Protein AF-A0A6B3FKC4-F1 (afdb_monomer_lite)

Sequence (139 aa):
MSGRARLALSAYAATLLAAGALIPLVEGVGWLVQAAVLLGVQSGVGALGRRVPLARTLTVAAQALVTLVLLTLVFARDHALLGVLPGPQAVMRLGELLVAGGEDVGTYSTPAPLTDGIKLMVVGGVILIGLVVDAMAVT

pLDDT: mean 82.09, std 8.63, range [54.09, 93.06]

Radius of gyration: 15.64 Å; chains: 1; bounding box: 36×32×46 Å

Secondary structure (DSSP, 8-state):
--HHHHHHHHHHHHHHHHHHTTGGGBS-SHHHHHHHHHHHHHHHHHHHHTTTT--HHHHHHHHHHHHHHHHHHHH-GGG-BTTTB--HHHHHHHHHHHHHHHHHHHHPPSSBP--HHHHHHHHHHHHHHHHHHHHHHT-

Foldseek 3Di:
DDPLVVLLVVLLVVLLVVLVVCPFQAPDDVLSVVLSVLLVVLSVQLVVCVVDPDDLVVSLVRSVLSSLQSLCLVQVQVCADVSGHDDPVSVVSLVVLCVVLVVQSVVDDPNGYCDSSVSSCSSVVSNVSSSVSSSPRRD

Structure (mmCIF, N/CA/C/O backbone):
data_AF-A0A6B3FKC4-F1
#
_entry.id   AF-A0A6B3FKC4-F1
#
loop_
_atom_site.group_PDB
_atom_site.id
_atom_site.type_symbol
_atom_site.label_atom_id
_atom_site.label_alt_id
_atom_site.label_comp_id
_atom_site.label_asym_id
_atom_site.label_entity_id
_atom_site.label_seq_id
_atom_site.pdbx_PDB_ins_code
_atom_site.Cartn_x
_atom_site.Cartn_y
_atom_site.Cartn_z
_atom_site.occupancy
_atom_site.B_iso_or_equiv
_atom_site.auth_seq_id
_atom_site.auth_comp_id
_atom_site.auth_asym_id
_atom_site.auth_atom_id
_atom_site.pdbx_PDB_model_num
ATOM 1 N N . MET A 1 1 ? 15.790 -17.971 -12.300 1.00 58.22 1 MET A N 1
ATOM 2 C CA . MET A 1 1 ? 15.338 -16.683 -11.719 1.00 58.22 1 MET A CA 1
ATOM 3 C C . MET A 1 1 ? 16.497 -15.696 -11.748 1.00 58.22 1 MET A C 1
ATOM 5 O O . MET A 1 1 ? 17.594 -16.090 -11.376 1.00 58.22 1 MET A O 1
ATOM 9 N N . SER A 1 2 ? 16.294 -14.457 -12.209 1.00 77.06 2 SER A N 1
ATOM 10 C CA . SER A 1 2 ? 17.350 -13.430 -12.207 1.00 77.06 2 SER A CA 1
ATOM 11 C C . SER A 1 2 ? 17.714 -13.015 -10.772 1.00 77.06 2 SER A C 1
ATOM 13 O O . SER A 1 2 ? 16.869 -13.084 -9.878 1.00 77.06 2 SER A O 1
ATOM 15 N N . GLY A 1 3 ? 18.957 -12.575 -10.528 1.00 77.69 3 GLY A N 1
ATOM 16 C CA . GLY A 1 3 ? 19.413 -12.160 -9.188 1.00 77.69 3 GLY A CA 1
ATOM 17 C C . GLY A 1 3 ? 18.525 -11.079 -8.555 1.00 77.69 3 GLY A C 1
ATOM 18 O O . GLY A 1 3 ? 18.186 -11.160 -7.380 1.00 77.69 3 GLY A O 1
ATOM 19 N N . ARG A 1 4 ? 18.026 -10.145 -9.374 1.00 75.88 4 ARG A N 1
ATOM 20 C CA . ARG A 1 4 ? 17.074 -9.102 -8.959 1.00 75.88 4 ARG A CA 1
ATOM 21 C C . ARG A 1 4 ? 15.715 -9.653 -8.516 1.00 75.88 4 ARG A C 1
ATOM 23 O O . ARG A 1 4 ? 15.135 -9.130 -7.575 1.00 75.88 4 ARG A O 1
ATOM 30 N N . ALA A 1 5 ? 15.219 -10.725 -9.141 1.00 80.38 5 ALA A N 1
ATOM 31 C CA . ALA A 1 5 ? 13.966 -11.358 -8.721 1.00 80.38 5 ALA A CA 1
ATOM 32 C C . ALA A 1 5 ? 14.102 -12.044 -7.353 1.00 80.38 5 ALA A C 1
ATOM 34 O O . ALA A 1 5 ? 13.171 -12.007 -6.555 1.00 80.38 5 ALA A O 1
ATOM 35 N N . ARG A 1 6 ? 15.272 -12.632 -7.064 1.00 84.75 6 ARG A N 1
ATOM 36 C CA . ARG A 1 6 ? 15.564 -13.200 -5.739 1.00 84.75 6 ARG A CA 1
ATOM 37 C C . ARG A 1 6 ? 15.610 -12.111 -4.668 1.00 84.75 6 ARG A C 1
ATOM 39 O O . ARG A 1 6 ? 15.009 -12.302 -3.620 1.00 84.75 6 ARG A O 1
ATOM 46 N N . LEU A 1 7 ? 16.255 -10.977 -4.962 1.00 85.75 7 LEU A N 1
ATOM 47 C CA . LEU A 1 7 ? 16.325 -9.832 -4.048 1.00 85.75 7 LEU A CA 1
ATOM 48 C C . LEU A 1 7 ? 14.943 -9.232 -3.754 1.00 85.75 7 LEU A C 1
ATOM 50 O O . LEU A 1 7 ? 14.623 -8.986 -2.595 1.00 85.75 7 LEU A O 1
ATOM 54 N N . ALA A 1 8 ? 14.098 -9.071 -4.776 1.00 85.62 8 ALA A N 1
ATOM 55 C CA . ALA A 1 8 ? 12.728 -8.587 -4.595 1.00 85.62 8 ALA A CA 1
ATOM 56 C C . ALA A 1 8 ? 11.886 -9.542 -3.729 1.00 85.62 8 ALA A C 1
ATOM 58 O O . ALA A 1 8 ? 11.150 -9.097 -2.853 1.00 85.62 8 ALA A O 1
ATOM 59 N N . LEU A 1 9 ? 12.031 -10.859 -3.923 1.00 87.75 9 LEU A N 1
ATOM 60 C CA . LEU A 1 9 ?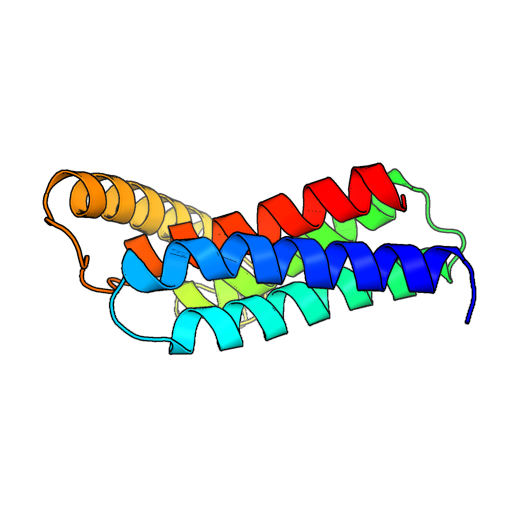 11.330 -11.855 -3.109 1.00 87.75 9 LEU A CA 1
ATOM 61 C C . LEU A 1 9 ? 11.839 -11.875 -1.659 1.00 87.75 9 LEU A C 1
ATOM 63 O O . LEU A 1 9 ? 11.040 -11.994 -0.734 1.00 87.75 9 LEU A O 1
ATOM 67 N N . SER A 1 10 ? 13.151 -11.728 -1.444 1.00 88.50 10 SER A N 1
ATOM 68 C CA . SER A 1 10 ? 13.705 -11.625 -0.090 1.00 88.50 10 SER A CA 1
ATOM 69 C C . SER A 1 10 ? 13.288 -10.335 0.609 1.00 88.50 10 SER A C 1
ATOM 71 O O . SER A 1 10 ? 12.972 -10.382 1.791 1.00 88.50 10 SER A O 1
ATOM 73 N N . ALA A 1 11 ? 13.234 -9.210 -0.111 1.00 87.81 11 ALA A N 1
ATOM 74 C CA . ALA A 1 11 ? 12.730 -7.943 0.412 1.00 87.81 11 ALA A CA 1
ATOM 75 C C . ALA A 1 11 ? 11.264 -8.078 0.842 1.00 87.81 11 ALA A C 1
ATOM 77 O O . ALA A 1 11 ? 10.924 -7.754 1.974 1.00 87.81 11 ALA A O 1
ATOM 78 N N . TYR A 1 12 ? 10.427 -8.657 -0.024 1.00 89.75 12 TYR A N 1
ATOM 79 C CA . TYR A 1 12 ? 9.029 -8.964 0.271 1.00 89.75 12 TYR A CA 1
ATOM 80 C C . TYR A 1 12 ? 8.876 -9.820 1.538 1.00 89.75 12 TYR A C 1
ATOM 82 O O . TYR A 1 12 ? 8.142 -9.454 2.456 1.00 89.75 12 TYR A O 1
ATOM 90 N N . ALA A 1 13 ? 9.606 -10.937 1.616 1.00 91.44 13 ALA A N 1
ATOM 91 C CA . ALA A 1 13 ? 9.558 -11.831 2.768 1.00 91.44 13 ALA A CA 1
ATOM 92 C C . ALA A 1 13 ? 10.052 -11.145 4.051 1.00 91.44 13 ALA A C 1
ATOM 94 O O . ALA A 1 13 ? 9.424 -11.288 5.096 1.00 91.44 13 ALA A O 1
ATOM 95 N N . ALA A 1 14 ? 11.135 -10.366 3.976 1.00 91.06 14 ALA A N 1
ATOM 96 C CA . ALA A 1 14 ? 11.669 -9.626 5.115 1.00 91.06 14 ALA A CA 1
ATOM 97 C C . ALA A 1 14 ? 10.657 -8.604 5.652 1.00 91.06 14 ALA A C 1
ATOM 99 O O . ALA A 1 14 ? 10.441 -8.542 6.860 1.00 91.06 14 ALA A O 1
ATOM 100 N N . THR A 1 15 ? 9.986 -7.854 4.772 1.00 91.25 15 THR A N 1
ATOM 101 C CA . THR A 1 15 ? 8.943 -6.900 5.168 1.00 91.25 15 THR A CA 1
ATOM 102 C C . THR A 1 15 ? 7.758 -7.600 5.837 1.00 91.25 15 THR A C 1
ATOM 104 O O . THR A 1 15 ? 7.262 -7.108 6.847 1.00 91.25 15 THR A O 1
ATOM 107 N N . LEU A 1 16 ? 7.328 -8.764 5.338 1.00 91.12 16 LEU A N 1
ATOM 108 C CA . LEU A 1 16 ? 6.239 -9.523 5.963 1.00 91.12 16 LEU A CA 1
ATOM 109 C C . LEU A 1 16 ? 6.616 -10.134 7.309 1.00 91.12 16 LEU A C 1
ATOM 111 O O . LEU A 1 16 ? 5.810 -10.107 8.234 1.00 91.12 16 LEU A O 1
ATOM 115 N N . LEU A 1 17 ? 7.832 -10.661 7.438 1.00 92.69 17 LEU A N 1
ATOM 116 C CA . LEU A 1 17 ? 8.321 -11.179 8.714 1.00 92.69 17 LEU A CA 1
ATOM 117 C C . LEU A 1 17 ? 8.451 -10.056 9.749 1.00 92.69 17 LEU A C 1
ATOM 119 O O . LEU A 1 17 ? 8.052 -10.242 10.895 1.00 92.69 17 LEU A O 1
ATOM 123 N N . ALA A 1 18 ? 8.927 -8.877 9.335 1.00 90.75 18 ALA A N 1
ATOM 124 C CA . ALA A 1 18 ? 8.958 -7.690 10.183 1.00 90.75 18 ALA A CA 1
ATOM 125 C C . ALA A 1 18 ? 7.544 -7.244 10.588 1.00 90.75 18 ALA A C 1
ATOM 127 O O . ALA A 1 18 ? 7.303 -6.964 11.759 1.00 90.75 18 ALA A O 1
ATOM 128 N N . ALA A 1 19 ? 6.587 -7.251 9.653 1.00 90.19 19 ALA A N 1
ATOM 129 C CA . ALA A 1 19 ? 5.182 -6.981 9.952 1.00 90.19 19 ALA A CA 1
ATOM 130 C C . ALA A 1 19 ? 4.598 -8.004 10.939 1.00 90.19 19 ALA A C 1
ATOM 132 O O . ALA A 1 19 ? 3.790 -7.643 11.786 1.00 90.19 19 ALA A O 1
ATOM 133 N N . GLY A 1 20 ? 5.049 -9.261 10.895 1.00 89.00 20 GLY A N 1
ATOM 134 C CA . GLY A 1 20 ? 4.660 -10.305 11.844 1.00 89.00 20 GLY A CA 1
ATOM 135 C C . GLY A 1 20 ? 4.901 -9.937 13.314 1.00 89.00 20 GLY A C 1
ATOM 136 O O . GLY A 1 20 ? 4.161 -10.393 14.182 1.00 89.00 20 GLY A O 1
ATOM 137 N N . ALA A 1 21 ? 5.858 -9.051 13.608 1.00 90.12 21 ALA A N 1
ATOM 138 C CA . ALA A 1 21 ? 6.085 -8.544 14.963 1.00 90.12 21 ALA A CA 1
ATOM 139 C C . ALA A 1 21 ? 4.934 -7.662 15.493 1.00 90.12 21 ALA A C 1
ATOM 141 O O . ALA A 1 21 ? 4.833 -7.460 16.700 1.00 90.12 21 ALA A O 1
ATOM 142 N N . LEU A 1 22 ? 4.053 -7.165 14.616 1.00 84.94 22 LEU A N 1
ATOM 143 C CA . LEU A 1 22 ? 2.879 -6.361 14.973 1.00 84.94 22 LEU A CA 1
ATOM 144 C C . LEU A 1 22 ? 1.629 -7.209 15.260 1.00 84.94 22 LEU A C 1
ATOM 146 O O . LEU A 1 22 ? 0.637 -6.669 15.736 1.00 84.94 22 LEU A O 1
ATOM 150 N N . ILE A 1 23 ? 1.654 -8.527 15.012 1.00 86.38 23 ILE A N 1
ATOM 151 C CA . ILE A 1 23 ? 0.526 -9.434 15.303 1.00 86.38 23 ILE A CA 1
ATOM 152 C C . ILE A 1 23 ? 0.006 -9.303 16.746 1.00 86.38 23 ILE A C 1
ATOM 154 O O . ILE A 1 23 ? -1.204 -9.184 16.905 1.00 86.38 23 ILE A O 1
ATOM 158 N N . PRO A 1 24 ? 0.845 -9.298 17.802 1.00 85.69 24 PRO A N 1
ATOM 159 C CA . PRO A 1 24 ? 0.340 -9.165 19.170 1.00 85.69 24 PRO A CA 1
ATOM 160 C C . PRO A 1 24 ? -0.144 -7.748 19.516 1.00 85.69 24 PRO A C 1
ATOM 162 O O . PRO A 1 24 ? -0.746 -7.558 20.568 1.00 85.69 24 PRO A O 1
ATOM 165 N N . LEU A 1 25 ? 0.138 -6.748 18.673 1.00 81.88 25 LEU A N 1
ATOM 166 C CA . LEU A 1 25 ? -0.197 -5.351 18.944 1.00 81.88 25 LEU A CA 1
ATOM 167 C C . LEU A 1 25 ? -1.669 -5.038 18.632 1.00 81.88 25 LEU A C 1
ATOM 169 O O . LEU A 1 25 ? -2.245 -4.144 19.252 1.00 81.88 25 LEU A O 1
ATOM 173 N N . VAL A 1 26 ? -2.273 -5.765 17.687 1.00 81.56 26 VAL A N 1
ATOM 174 C CA . VAL A 1 26 ? -3.582 -5.425 17.119 1.00 81.56 26 VAL A CA 1
ATOM 175 C C . VAL A 1 26 ? -4.475 -6.651 17.009 1.00 81.56 26 VAL A C 1
ATOM 177 O O . VAL A 1 26 ? -4.015 -7.742 16.678 1.00 81.56 26 VAL A O 1
ATOM 180 N N . GLU A 1 27 ? -5.768 -6.472 17.261 1.00 83.12 27 GLU A N 1
ATOM 181 C CA . GLU A 1 27 ? -6.728 -7.567 17.191 1.00 83.12 27 GLU A CA 1
ATOM 182 C C . GLU A 1 27 ? -6.930 -8.106 15.762 1.00 83.12 27 GLU A C 1
ATOM 184 O O . GLU A 1 27 ? -7.164 -7.373 14.798 1.00 83.12 27 GLU A O 1
ATOM 189 N N . GLY A 1 28 ? -6.901 -9.435 15.641 1.00 82.69 28 GLY A N 1
ATOM 190 C CA . GLY A 1 28 ? -7.138 -10.154 14.391 1.00 82.69 28 GLY A CA 1
ATOM 191 C C . GLY A 1 28 ? -5.922 -10.229 13.459 1.00 82.69 28 GLY A C 1
ATOM 192 O O . GLY A 1 28 ? -5.010 -9.413 13.490 1.00 82.69 28 GLY A O 1
ATOM 193 N N . VAL A 1 29 ? -5.915 -11.236 12.580 1.00 84.62 29 VAL A N 1
ATOM 194 C CA . VAL A 1 29 ? -4.804 -11.505 11.635 1.00 84.62 29 VAL A CA 1
ATOM 195 C C . VAL A 1 29 ? -5.130 -11.142 10.182 1.00 84.62 29 VAL A C 1
ATOM 197 O O . VAL A 1 29 ? -4.268 -11.213 9.307 1.00 84.62 29 VAL A O 1
ATOM 200 N N . GLY A 1 30 ? -6.373 -10.733 9.902 1.00 86.44 30 GLY A N 1
ATOM 201 C CA . GLY A 1 30 ? -6.834 -10.435 8.541 1.00 86.44 30 GLY A CA 1
ATOM 202 C C . GLY A 1 30 ? -6.069 -9.287 7.874 1.00 86.44 30 GLY A C 1
ATOM 203 O O . GLY A 1 30 ? -5.865 -9.303 6.660 1.00 86.44 30 GLY A O 1
ATOM 204 N N . TRP A 1 31 ? -5.574 -8.329 8.664 1.00 89.44 31 TRP A N 1
ATOM 205 C CA . TRP A 1 31 ? -4.774 -7.210 8.164 1.00 89.44 31 TRP A CA 1
ATOM 206 C C . TRP A 1 31 ? -3.428 -7.662 7.579 1.00 89.44 31 TRP A C 1
ATOM 208 O O . TRP A 1 31 ? -2.950 -7.043 6.631 1.00 89.44 31 TRP A O 1
ATOM 218 N N . LEU A 1 32 ? -2.834 -8.754 8.079 1.00 89.81 32 LEU A N 1
ATOM 219 C CA . LEU A 1 32 ? -1.546 -9.256 7.592 1.00 89.81 32 LEU A CA 1
ATOM 220 C C . LEU A 1 32 ? -1.692 -9.883 6.204 1.00 89.81 32 LEU A C 1
ATOM 222 O O . LEU A 1 32 ? -0.881 -9.625 5.317 1.00 89.81 32 LEU A O 1
ATOM 226 N N . VAL A 1 33 ? -2.759 -10.660 5.992 1.00 90.75 33 VAL A N 1
ATOM 227 C CA . VAL A 1 33 ? -3.093 -11.221 4.672 1.00 90.75 33 VAL A CA 1
ATOM 228 C C . VAL A 1 33 ? -3.351 -10.092 3.679 1.00 90.75 33 VAL A C 1
ATOM 230 O O . VAL A 1 33 ? -2.828 -10.103 2.566 1.00 90.75 33 VAL A O 1
ATOM 233 N N . GLN A 1 34 ? -4.105 -9.077 4.102 1.00 89.12 34 GLN A N 1
ATOM 234 C CA . GLN A 1 34 ? -4.371 -7.894 3.297 1.00 89.12 34 GLN A CA 1
ATOM 235 C C . GLN A 1 34 ? -3.073 -7.152 2.935 1.00 89.12 34 GLN A C 1
ATOM 237 O O . GLN A 1 34 ? -2.836 -6.877 1.761 1.00 89.12 34 GLN A O 1
ATOM 242 N N . ALA A 1 35 ? -2.190 -6.899 3.905 1.00 91.06 35 ALA A N 1
ATOM 243 C CA . ALA A 1 35 ? -0.888 -6.281 3.667 1.00 91.06 35 ALA A CA 1
ATOM 244 C C . ALA A 1 35 ? -0.015 -7.117 2.716 1.00 91.06 35 ALA A C 1
ATOM 246 O O . ALA A 1 35 ? 0.613 -6.560 1.819 1.00 91.06 35 ALA A O 1
ATOM 247 N N . ALA A 1 36 ? -0.022 -8.447 2.848 1.00 91.81 36 ALA A N 1
ATOM 248 C CA . ALA A 1 36 ? 0.724 -9.351 1.976 1.00 91.81 36 ALA A CA 1
ATOM 249 C C . ALA A 1 36 ? 0.263 -9.296 0.518 1.00 91.81 36 ALA A C 1
ATOM 251 O O . ALA A 1 36 ? 1.106 -9.278 -0.385 1.00 91.81 36 ALA A O 1
ATOM 252 N N . VAL A 1 37 ? -1.049 -9.224 0.281 1.00 91.88 37 VAL A N 1
ATOM 253 C CA . VAL A 1 37 ? -1.611 -9.063 -1.066 1.00 91.88 37 VAL A CA 1
ATOM 254 C C . VAL A 1 37 ? -1.219 -7.707 -1.650 1.00 91.88 37 VAL A C 1
ATOM 256 O O . VAL A 1 37 ? -0.688 -7.653 -2.758 1.00 91.88 37 VAL A O 1
ATOM 259 N N . LEU A 1 38 ? -1.418 -6.619 -0.901 1.00 92.00 38 LEU A N 1
ATOM 260 C CA . LEU A 1 38 ? -1.118 -5.265 -1.374 1.00 92.00 38 LEU A CA 1
ATOM 261 C C . LEU A 1 38 ? 0.376 -5.071 -1.665 1.00 92.00 38 LEU A C 1
ATOM 263 O O . LEU A 1 38 ? 0.745 -4.570 -2.728 1.00 92.00 38 LEU A O 1
ATOM 267 N N . LEU A 1 39 ? 1.238 -5.544 -0.764 1.00 90.94 39 LEU A N 1
ATOM 268 C CA . LEU A 1 39 ? 2.683 -5.545 -0.958 1.00 90.94 39 LEU A CA 1
ATOM 269 C C . LEU A 1 39 ? 3.079 -6.398 -2.173 1.00 90.94 39 LEU A C 1
ATOM 271 O O . LEU A 1 39 ? 3.957 -6.008 -2.937 1.00 90.94 39 LEU A O 1
ATOM 275 N N . GLY A 1 40 ? 2.403 -7.529 -2.398 1.00 90.12 40 GLY A N 1
ATOM 276 C CA . GLY A 1 40 ? 2.649 -8.402 -3.545 1.00 90.12 40 GLY A CA 1
ATOM 277 C C . GLY A 1 40 ? 2.333 -7.712 -4.871 1.00 90.12 40 GLY A C 1
ATOM 278 O O . GLY A 1 40 ? 3.128 -7.787 -5.809 1.00 90.12 40 GLY A O 1
ATOM 279 N N . VAL A 1 41 ? 1.222 -6.971 -4.933 1.00 91.56 41 VAL A N 1
ATOM 280 C CA . VAL A 1 41 ? 0.869 -6.142 -6.095 1.00 91.56 41 VAL A CA 1
ATOM 281 C C . VAL A 1 41 ? 1.915 -5.042 -6.308 1.00 91.56 41 VAL A C 1
ATOM 283 O O . VAL A 1 41 ? 2.426 -4.906 -7.420 1.00 91.56 41 VAL A O 1
ATOM 286 N N . GLN A 1 42 ? 2.311 -4.315 -5.256 1.00 91.00 42 GLN A N 1
ATOM 287 C CA . GLN A 1 42 ? 3.346 -3.273 -5.334 1.00 91.00 42 GLN A CA 1
ATOM 288 C C . GLN A 1 42 ? 4.693 -3.821 -5.843 1.00 91.00 42 GLN A C 1
ATOM 290 O O . GLN A 1 42 ? 5.306 -3.253 -6.753 1.00 91.00 42 GLN A O 1
ATOM 295 N N . SER A 1 43 ? 5.170 -4.934 -5.280 1.00 87.81 43 SER A N 1
ATOM 296 C CA . SER A 1 43 ? 6.416 -5.586 -5.701 1.00 87.81 43 SER A CA 1
ATOM 297 C C . SER A 1 43 ? 6.310 -6.155 -7.119 1.00 87.81 43 SER A C 1
ATOM 299 O O . SER A 1 43 ? 7.279 -6.100 -7.880 1.00 87.81 43 SER A O 1
ATOM 301 N N . GLY A 1 44 ? 5.131 -6.651 -7.508 1.00 86.62 44 GLY A N 1
ATOM 302 C CA . GLY A 1 44 ? 4.827 -7.095 -8.867 1.00 86.62 44 GLY A CA 1
ATOM 303 C C . GLY A 1 44 ? 4.943 -5.963 -9.887 1.00 86.62 44 GLY A C 1
ATOM 304 O O . GLY A 1 44 ? 5.594 -6.133 -10.918 1.00 86.62 44 GLY A O 1
ATOM 305 N N . VAL A 1 45 ? 4.408 -4.781 -9.571 1.00 87.06 45 VAL A N 1
ATOM 306 C CA . VAL A 1 45 ? 4.546 -3.578 -10.408 1.00 87.06 45 VAL A CA 1
ATOM 307 C C . VAL A 1 45 ? 6.006 -3.160 -10.539 1.00 87.06 45 VAL A C 1
ATOM 309 O O . VAL A 1 45 ? 6.463 -2.926 -11.655 1.00 87.06 45 VAL A O 1
ATOM 312 N N . GLY A 1 46 ? 6.777 -3.153 -9.447 1.00 83.62 46 GLY A N 1
ATOM 313 C CA . GLY A 1 46 ? 8.220 -2.888 -9.510 1.00 83.62 46 GLY A CA 1
ATOM 314 C C . GLY A 1 46 ? 8.968 -3.907 -10.377 1.00 83.62 46 GLY A C 1
ATOM 315 O O . GLY A 1 46 ? 9.827 -3.555 -11.186 1.00 83.62 46 GLY A O 1
ATOM 316 N N . ALA A 1 47 ? 8.624 -5.192 -10.271 1.00 84.56 47 ALA A N 1
ATOM 317 C CA . ALA A 1 47 ? 9.206 -6.244 -11.101 1.00 84.56 47 ALA A CA 1
ATOM 318 C C . ALA A 1 47 ? 8.855 -6.093 -12.593 1.00 84.56 47 ALA A C 1
ATOM 320 O O . ALA A 1 47 ? 9.718 -6.346 -13.435 1.00 84.56 47 ALA A O 1
ATOM 321 N N . LEU A 1 48 ? 7.629 -5.673 -12.923 1.00 82.44 48 LEU A N 1
ATOM 322 C CA . LEU A 1 48 ? 7.186 -5.410 -14.297 1.00 82.44 48 LEU A CA 1
ATOM 323 C C . LEU A 1 48 ? 7.814 -4.135 -14.869 1.00 82.44 48 LEU A C 1
ATOM 325 O O . LEU A 1 48 ? 8.323 -4.169 -15.987 1.00 82.44 48 LEU A O 1
ATOM 329 N N . GLY A 1 49 ? 7.861 -3.049 -14.093 1.00 78.88 49 GLY A N 1
ATOM 330 C CA . GLY A 1 49 ? 8.500 -1.792 -14.487 1.00 78.88 49 GLY A CA 1
ATOM 331 C C . GLY A 1 49 ? 9.978 -1.978 -14.831 1.00 78.88 49 GLY A C 1
ATOM 332 O O . GLY A 1 49 ? 10.450 -1.424 -15.815 1.00 78.88 49 GLY A O 1
ATOM 333 N N . ARG A 1 50 ? 10.673 -2.874 -14.115 1.00 73.31 50 ARG A N 1
ATOM 334 C CA . ARG A 1 50 ? 12.074 -3.250 -14.380 1.00 73.31 50 ARG A CA 1
ATOM 335 C C . ARG A 1 50 ? 12.287 -4.115 -15.632 1.00 73.31 50 ARG A C 1
ATOM 337 O O . ARG A 1 50 ? 13.436 -4.318 -16.022 1.00 73.31 50 ARG A O 1
ATOM 344 N N . ARG A 1 51 ? 11.230 -4.660 -16.250 1.00 75.50 51 ARG A N 1
ATOM 345 C CA . ARG A 1 51 ? 11.325 -5.375 -17.543 1.00 75.50 51 ARG A CA 1
ATOM 346 C C . ARG A 1 51 ? 11.273 -4.433 -18.739 1.00 75.50 51 ARG A C 1
ATOM 348 O O . ARG A 1 51 ? 11.696 -4.815 -19.825 1.00 75.50 51 ARG A O 1
ATOM 355 N N . VAL A 1 52 ? 10.757 -3.229 -18.541 1.00 74.25 52 VAL A N 1
ATOM 356 C CA . VAL A 1 52 ? 10.690 -2.178 -19.553 1.00 74.25 52 VAL A CA 1
ATOM 357 C C . VAL A 1 52 ? 11.860 -1.218 -19.285 1.00 74.25 52 VAL A C 1
ATOM 359 O O . VAL A 1 52 ? 12.230 -1.049 -18.124 1.00 74.25 52 VAL A O 1
ATOM 362 N N . PRO A 1 53 ? 12.490 -0.591 -20.296 1.00 71.12 53 PRO A N 1
ATOM 363 C CA . PRO A 1 53 ? 13.558 0.397 -20.092 1.00 71.12 53 PRO A CA 1
ATOM 364 C C . PRO A 1 53 ? 13.021 1.728 -19.519 1.00 71.12 53 PRO A C 1
ATOM 366 O O . PRO A 1 53 ? 13.294 2.805 -20.044 1.00 71.12 53 PRO A O 1
ATOM 369 N N . LEU A 1 54 ? 12.221 1.665 -18.450 1.00 67.94 54 LEU A N 1
ATOM 370 C CA . LEU A 1 54 ? 11.775 2.824 -17.689 1.00 67.94 54 LEU A CA 1
ATOM 371 C C . LEU A 1 54 ? 12.934 3.388 -16.860 1.00 67.94 54 LEU A C 1
ATOM 373 O O . LEU A 1 54 ? 13.760 2.652 -16.317 1.00 67.94 54 LEU A O 1
ATOM 377 N N . ALA A 1 55 ? 12.948 4.711 -16.694 1.00 77.12 55 ALA A N 1
ATOM 378 C CA . ALA A 1 55 ? 13.830 5.355 -15.733 1.00 77.12 55 ALA A CA 1
ATOM 379 C C . ALA A 1 55 ? 13.564 4.812 -14.318 1.00 77.12 55 ALA A C 1
ATOM 381 O O . ALA A 1 55 ? 12.419 4.589 -13.915 1.00 77.12 55 ALA A O 1
ATOM 382 N N . ARG A 1 56 ? 14.636 4.647 -13.543 1.00 79.31 56 ARG A N 1
ATOM 383 C CA . ARG A 1 56 ? 14.607 4.144 -12.162 1.00 79.31 56 ARG A CA 1
ATOM 384 C C . ARG A 1 56 ? 13.587 4.901 -11.295 1.00 79.31 56 ARG A C 1
ATOM 386 O O . ARG A 1 56 ? 12.741 4.287 -10.653 1.00 79.31 56 ARG A O 1
ATOM 393 N N . THR A 1 57 ? 13.590 6.231 -11.386 1.00 81.81 57 THR A N 1
ATOM 394 C CA . THR A 1 57 ? 12.641 7.127 -10.702 1.00 81.81 57 THR A CA 1
ATOM 395 C C . THR A 1 57 ? 11.191 6.881 -11.113 1.00 81.81 57 THR A C 1
ATOM 397 O O . THR A 1 57 ? 10.293 6.932 -10.280 1.00 81.81 57 THR A O 1
ATOM 400 N N . LEU A 1 58 ? 10.953 6.571 -12.389 1.00 82.81 58 LEU A N 1
ATOM 401 C CA . LEU A 1 58 ? 9.610 6.348 -12.917 1.00 82.81 58 LEU A CA 1
ATOM 402 C C . LEU A 1 58 ? 9.024 5.016 -12.424 1.00 82.81 58 LEU A C 1
ATOM 404 O O . LEU A 1 58 ? 7.821 4.920 -12.206 1.00 82.81 58 LEU A O 1
ATOM 408 N N . THR A 1 59 ? 9.874 4.015 -12.168 1.00 84.94 59 THR A N 1
ATOM 409 C CA . THR A 1 59 ? 9.450 2.750 -11.542 1.00 84.94 59 THR A CA 1
ATOM 410 C C . THR A 1 59 ? 8.999 2.975 -10.097 1.00 84.94 59 THR A C 1
ATOM 412 O O . THR A 1 59 ? 7.917 2.525 -9.726 1.00 84.94 59 THR A O 1
ATOM 415 N N . VAL A 1 60 ? 9.769 3.737 -9.310 1.00 86.12 60 VAL A N 1
ATOM 416 C C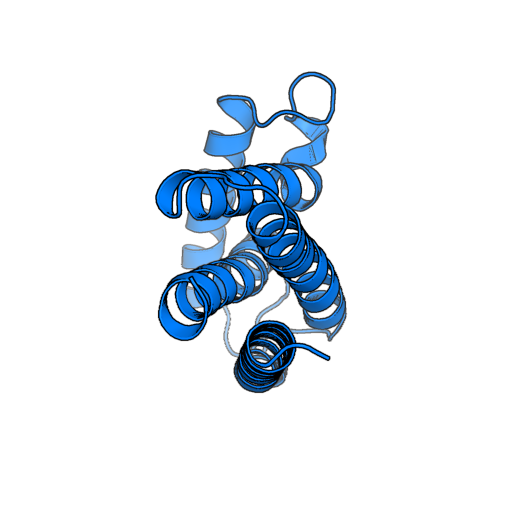A . VAL A 1 60 ? 9.393 4.086 -7.926 1.00 86.12 60 VAL A CA 1
ATOM 417 C C . VAL A 1 60 ? 8.113 4.920 -7.903 1.00 86.12 60 VAL A C 1
ATOM 419 O O . VAL A 1 60 ? 7.218 4.647 -7.108 1.00 86.12 60 VAL A O 1
ATOM 422 N N . ALA A 1 61 ? 7.983 5.892 -8.812 1.00 86.31 61 ALA A N 1
ATOM 423 C CA . ALA A 1 61 ? 6.774 6.699 -8.941 1.00 86.31 61 ALA A CA 1
ATOM 424 C C . ALA A 1 61 ? 5.545 5.844 -9.293 1.00 86.31 61 ALA A C 1
ATOM 426 O O . ALA A 1 61 ? 4.482 6.028 -8.707 1.00 86.31 61 ALA A O 1
ATOM 427 N N . ALA A 1 62 ? 5.690 4.871 -10.199 1.00 86.25 62 ALA A N 1
ATOM 428 C CA . ALA A 1 62 ? 4.617 3.942 -10.541 1.00 86.25 62 ALA A CA 1
ATOM 429 C C . ALA A 1 62 ? 4.223 3.055 -9.351 1.00 86.25 62 ALA A C 1
ATOM 431 O O . ALA A 1 62 ? 3.034 2.868 -9.100 1.00 86.25 62 ALA A O 1
ATOM 432 N N . GLN A 1 63 ? 5.195 2.547 -8.587 1.00 85.88 63 GLN A N 1
ATOM 433 C CA . GLN A 1 63 ? 4.912 1.780 -7.373 1.00 85.88 63 GLN A CA 1
ATOM 434 C C . GLN A 1 63 ? 4.190 2.637 -6.325 1.00 85.88 63 GLN A C 1
ATOM 436 O O . GLN A 1 63 ? 3.181 2.196 -5.787 1.00 85.88 63 GLN A O 1
ATOM 441 N N . ALA A 1 64 ? 4.641 3.873 -6.093 1.00 86.94 64 ALA A N 1
ATOM 442 C CA . ALA A 1 64 ? 3.990 4.803 -5.172 1.00 86.94 64 ALA A CA 1
ATOM 443 C C . ALA A 1 64 ? 2.548 5.131 -5.598 1.00 86.94 64 ALA A C 1
ATOM 445 O O . ALA A 1 64 ? 1.640 5.136 -4.768 1.00 86.94 64 ALA A O 1
ATOM 446 N N . LEU A 1 65 ? 2.320 5.354 -6.895 1.00 87.06 65 LEU A N 1
ATOM 447 C CA . LEU A 1 65 ? 0.995 5.652 -7.436 1.00 87.06 65 LEU A CA 1
ATOM 448 C C . LEU A 1 65 ? 0.048 4.454 -7.316 1.00 87.06 65 LEU A C 1
ATOM 450 O O . LEU A 1 65 ? -1.100 4.621 -6.910 1.00 87.06 65 LEU A O 1
ATOM 454 N N . VAL A 1 66 ? 0.528 3.241 -7.603 1.00 88.06 66 VAL A N 1
ATOM 455 C CA . VAL A 1 66 ? -0.251 2.011 -7.391 1.00 88.06 66 VAL A CA 1
ATOM 456 C C . VAL A 1 66 ? -0.576 1.823 -5.915 1.00 88.06 66 VAL A C 1
ATOM 458 O O . VAL A 1 66 ? -1.712 1.500 -5.586 1.00 88.06 66 VAL A O 1
ATOM 461 N N . THR A 1 67 ? 0.373 2.078 -5.021 1.00 86.94 67 THR A N 1
ATOM 462 C CA . THR A 1 67 ? 0.140 2.013 -3.576 1.00 86.94 67 THR A CA 1
ATOM 463 C C . THR A 1 67 ? -0.927 2.997 -3.127 1.00 86.94 67 THR A C 1
ATOM 465 O O . THR A 1 67 ? -1.825 2.614 -2.381 1.00 86.94 67 THR A O 1
ATOM 468 N N . LEU A 1 68 ? -0.897 4.233 -3.627 1.00 85.81 68 LEU A N 1
ATOM 469 C CA . LEU A 1 68 ? -1.933 5.219 -3.333 1.00 85.81 68 LEU A CA 1
ATOM 470 C C . LEU A 1 68 ? -3.313 4.749 -3.816 1.00 85.81 68 LEU A C 1
ATOM 472 O O . LEU A 1 68 ? -4.272 4.789 -3.051 1.00 85.81 68 LEU A O 1
ATOM 476 N N . VAL A 1 69 ? -3.405 4.243 -5.050 1.00 85.19 69 VAL A N 1
ATOM 477 C CA . VAL A 1 69 ? -4.647 3.683 -5.612 1.00 85.19 69 VAL A CA 1
ATOM 478 C C . VAL A 1 69 ? -5.163 2.523 -4.759 1.00 85.19 69 VAL A C 1
ATOM 480 O O . VAL A 1 69 ? -6.342 2.483 -4.418 1.00 85.19 69 VAL A O 1
ATOM 483 N N . LEU A 1 70 ? -4.286 1.596 -4.373 1.00 85.50 70 LEU A N 1
ATOM 484 C CA . LEU A 1 70 ? -4.635 0.448 -3.540 1.00 85.50 70 LEU A CA 1
ATOM 485 C C . LEU A 1 70 ? -5.152 0.874 -2.161 1.00 85.50 70 LEU A C 1
ATOM 487 O O . LEU A 1 70 ? -6.168 0.351 -1.707 1.00 85.50 70 LEU A O 1
ATOM 491 N N . LEU A 1 71 ? -4.496 1.838 -1.511 1.00 84.44 71 LEU A N 1
ATOM 492 C CA . LEU A 1 71 ? -4.950 2.372 -0.227 1.00 84.44 71 LEU A CA 1
ATOM 493 C C . LEU A 1 71 ? -6.305 3.071 -0.362 1.00 84.44 71 LEU A C 1
ATOM 495 O O . LEU A 1 71 ? -7.194 2.836 0.453 1.00 84.44 71 LEU A O 1
ATOM 499 N N . THR A 1 72 ? -6.510 3.860 -1.418 1.00 83.19 72 THR A N 1
ATOM 500 C CA . THR A 1 72 ? -7.811 4.477 -1.694 1.00 83.19 72 THR A CA 1
ATOM 501 C C . THR A 1 72 ? -8.904 3.435 -1.919 1.00 83.19 72 THR A C 1
ATOM 503 O O . THR A 1 72 ? -9.972 3.552 -1.331 1.00 83.19 72 THR A O 1
ATOM 506 N N . LEU A 1 73 ? -8.648 2.390 -2.707 1.00 81.69 73 LEU A N 1
ATOM 507 C CA . LEU A 1 73 ? -9.628 1.331 -2.972 1.00 81.69 73 LEU A CA 1
ATOM 508 C C . LEU A 1 73 ? -10.037 0.554 -1.718 1.00 81.69 73 LEU A C 1
ATOM 510 O O . LEU A 1 73 ? -11.150 0.038 -1.651 1.00 81.69 73 LEU A O 1
ATOM 514 N N . VAL A 1 74 ? -9.131 0.444 -0.752 1.00 82.44 74 VAL A N 1
ATOM 515 C CA . VAL A 1 74 ? -9.342 -0.321 0.477 1.00 82.44 74 VAL A CA 1
ATOM 516 C C . VAL A 1 74 ? -10.007 0.518 1.567 1.00 82.44 74 VAL A C 1
ATOM 518 O O . VAL A 1 74 ? -10.913 0.023 2.227 1.00 82.44 74 VAL A O 1
ATOM 521 N N . PHE A 1 75 ? -9.556 1.758 1.770 1.00 80.50 75 PHE A N 1
ATOM 522 C CA . PHE A 1 75 ? -9.932 2.580 2.930 1.00 80.50 75 PHE A CA 1
ATOM 523 C C . PHE A 1 75 ? -10.838 3.769 2.589 1.00 80.50 75 PHE A C 1
ATOM 525 O O . PHE A 1 75 ? -11.470 4.337 3.472 1.00 80.50 75 PHE A O 1
ATOM 532 N N . ALA A 1 76 ? -10.898 4.170 1.320 1.00 76.44 76 ALA A N 1
ATOM 533 C CA . ALA A 1 76 ? -11.642 5.342 0.866 1.00 76.44 76 ALA A CA 1
ATOM 534 C C . ALA A 1 76 ? -12.413 5.051 -0.432 1.00 76.44 76 ALA A C 1
ATOM 536 O O . ALA A 1 76 ? -12.547 5.927 -1.289 1.00 76.44 76 ALA A O 1
ATOM 537 N N . ARG A 1 77 ? -12.909 3.812 -0.591 1.00 71.50 77 ARG A N 1
ATOM 538 C CA . ARG A 1 77 ? -13.558 3.345 -1.826 1.00 71.50 77 ARG A CA 1
ATOM 539 C C . ARG A 1 77 ? -14.743 4.222 -2.226 1.00 71.50 77 ARG A C 1
ATOM 541 O O . ARG A 1 77 ? -14.900 4.516 -3.407 1.00 71.50 77 ARG A O 1
ATOM 548 N N . ASP A 1 78 ? -15.507 4.689 -1.241 1.00 63.25 78 ASP A N 1
ATOM 549 C CA . ASP A 1 78 ? -16.679 5.550 -1.439 1.00 63.25 78 ASP A CA 1
ATOM 550 C C . ASP A 1 78 ? -16.319 6.974 -1.904 1.00 63.25 78 ASP A C 1
ATOM 552 O O . ASP A 1 78 ? -17.163 7.687 -2.439 1.00 63.25 78 ASP A O 1
ATOM 556 N N . HIS A 1 79 ? -15.052 7.381 -1.756 1.00 59.31 79 HIS A N 1
ATOM 557 C CA . HIS A 1 79 ? -14.528 8.688 -2.171 1.00 59.31 79 HIS A CA 1
ATOM 558 C C . HIS A 1 79 ? -13.603 8.613 -3.399 1.00 59.31 79 HIS A C 1
ATOM 560 O O . HIS A 1 79 ? -12.983 9.612 -3.777 1.00 59.31 79 HIS A O 1
ATOM 566 N N . ALA A 1 80 ? -13.476 7.441 -4.027 1.00 60.22 80 ALA A N 1
ATOM 567 C CA . ALA A 1 80 ? -12.664 7.271 -5.224 1.00 60.22 80 ALA A CA 1
ATOM 568 C C . ALA A 1 80 ? -13.367 7.879 -6.451 1.00 60.22 80 ALA A C 1
ATOM 570 O O . ALA A 1 80 ? -14.502 7.524 -6.780 1.00 60.22 80 ALA A O 1
ATOM 571 N N . LEU A 1 81 ? -12.677 8.758 -7.187 1.00 54.09 81 LEU A N 1
ATOM 572 C CA . LEU A 1 81 ? -13.183 9.279 -8.458 1.00 54.09 81 LEU A CA 1
ATOM 573 C C . LEU A 1 81 ? -13.256 8.123 -9.467 1.00 54.09 81 LEU A C 1
ATOM 575 O O . LEU A 1 81 ? -12.280 7.393 -9.659 1.00 54.09 81 LEU A O 1
ATOM 579 N N . LEU A 1 82 ? -14.429 7.932 -10.085 1.00 56.41 82 LEU A N 1
ATOM 580 C CA . LEU A 1 82 ? -14.735 6.790 -10.967 1.00 56.41 82 LEU A CA 1
ATOM 581 C C . LEU A 1 82 ? -14.519 5.406 -10.308 1.00 56.41 82 LEU A C 1
ATOM 583 O O . LEU A 1 82 ? -14.390 4.404 -11.007 1.00 56.41 82 LEU A O 1
ATOM 587 N N . GLY A 1 83 ? -14.458 5.333 -8.972 1.00 56.88 83 GLY A N 1
ATOM 588 C CA . GLY A 1 83 ? -14.266 4.084 -8.230 1.00 56.88 83 GLY A CA 1
ATOM 589 C C . GLY A 1 83 ? -12.846 3.505 -8.261 1.0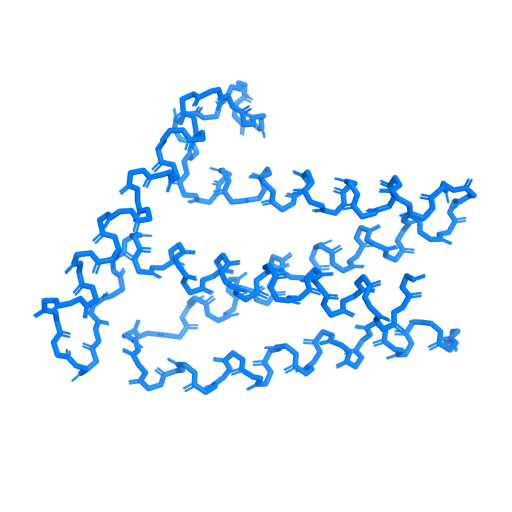0 56.88 83 GLY A C 1
ATOM 590 O O . GLY A 1 83 ? -12.646 2.422 -7.717 1.00 56.88 83 GLY A O 1
ATOM 591 N N . VAL A 1 84 ? -11.869 4.186 -8.882 1.00 58.41 84 VAL A N 1
ATOM 592 C CA . VAL A 1 84 ? -10.489 3.674 -9.044 1.00 58.41 84 VAL A CA 1
ATOM 593 C C . VAL A 1 84 ? -9.416 4.741 -8.819 1.00 58.41 84 VA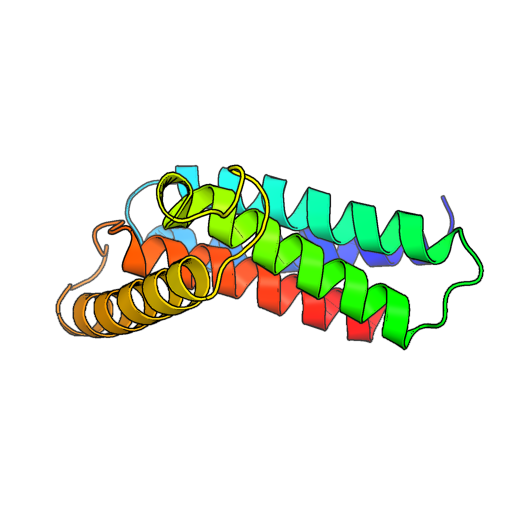L A C 1
ATOM 595 O O . VAL A 1 84 ? -8.354 4.417 -8.291 1.00 58.41 84 VAL A O 1
ATOM 598 N N . LEU A 1 85 ? -9.652 6.006 -9.191 1.00 66.62 85 LEU A N 1
ATOM 599 C CA . LEU A 1 85 ? -8.631 7.046 -9.052 1.00 66.62 85 LEU A CA 1
ATOM 600 C C . LEU A 1 85 ? -8.717 7.752 -7.688 1.00 66.62 85 LEU A C 1
ATOM 602 O O . LEU A 1 85 ? -9.809 8.175 -7.291 1.00 66.62 85 LEU A O 1
ATOM 606 N N . PRO A 1 86 ? -7.579 7.961 -6.994 1.00 68.69 86 PRO A N 1
ATOM 607 C CA . PRO A 1 86 ? -7.533 8.808 -5.811 1.00 68.69 86 PRO A CA 1
ATOM 608 C C . PRO A 1 86 ? -7.894 10.242 -6.199 1.00 68.69 86 PRO A 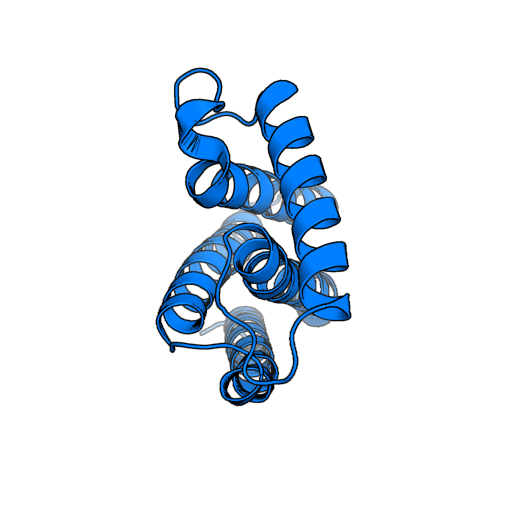C 1
ATOM 610 O O . PRO A 1 86 ? -7.126 10.943 -6.856 1.00 68.69 86 PRO A O 1
ATOM 613 N N . GLY A 1 87 ? -9.093 10.674 -5.809 1.00 78.06 87 GLY A N 1
ATOM 614 C CA . GLY A 1 87 ? -9.471 12.080 -5.853 1.00 78.06 87 GLY A CA 1
ATOM 615 C C . GLY A 1 87 ? -8.891 12.859 -4.671 1.00 78.06 87 GLY A C 1
ATOM 616 O O . GLY A 1 87 ? -8.474 12.250 -3.682 1.00 78.06 87 GLY A O 1
ATOM 617 N N . PRO A 1 88 ? -8.933 14.202 -4.705 1.00 77.81 88 PRO A N 1
ATOM 618 C CA . PRO A 1 88 ? -8.530 15.037 -3.569 1.00 77.81 88 PRO A CA 1
ATOM 619 C C . PRO A 1 88 ? -9.248 14.647 -2.266 1.00 77.81 88 PRO A C 1
ATOM 621 O O . PRO A 1 88 ? -8.640 14.604 -1.201 1.00 77.81 88 PRO A O 1
ATOM 624 N N . GLN A 1 89 ? -10.526 14.274 -2.372 1.00 78.56 89 GLN A N 1
ATOM 625 C CA . GLN A 1 89 ? -11.361 13.824 -1.255 1.00 78.56 89 GLN A CA 1
ATOM 626 C C . GLN A 1 89 ? -10.886 12.491 -0.660 1.00 78.56 89 GLN A C 1
ATOM 628 O O . GLN A 1 89 ? -10.876 12.336 0.557 1.00 78.56 89 GLN A O 1
ATOM 633 N N . ALA A 1 90 ? -10.436 11.545 -1.491 1.00 80.62 90 ALA A N 1
ATOM 634 C CA . ALA A 1 90 ? -9.880 10.283 -1.007 1.00 80.62 90 ALA A CA 1
ATOM 635 C C . ALA A 1 90 ? -8.581 10.503 -0.220 1.00 80.62 90 ALA A C 1
ATOM 637 O O . ALA A 1 90 ? -8.367 9.866 0.808 1.00 80.62 90 ALA A O 1
ATOM 638 N N . VAL A 1 91 ? -7.730 11.431 -0.673 1.00 80.38 91 VAL A N 1
ATOM 639 C CA . VAL A 1 91 ? -6.493 11.794 0.037 1.00 80.38 91 VAL A CA 1
ATOM 640 C C . VAL A 1 91 ? -6.809 12.459 1.377 1.00 80.38 91 VAL A C 1
ATOM 642 O O . VAL A 1 91 ? -6.202 12.100 2.383 1.00 80.38 91 VAL A O 1
ATOM 645 N N . MET A 1 92 ? -7.791 13.366 1.417 1.00 83.88 92 MET A N 1
ATOM 646 C CA . MET A 1 92 ? -8.268 13.949 2.676 1.00 83.88 92 MET A CA 1
ATOM 647 C C . MET A 1 92 ? -8.776 12.872 3.636 1.00 83.88 92 MET A C 1
ATOM 649 O O . MET A 1 92 ? -8.358 12.847 4.789 1.00 83.88 92 MET A O 1
ATOM 653 N N . ARG A 1 93 ? -9.593 11.929 3.148 1.00 83.06 93 ARG A N 1
ATOM 654 C CA . ARG A 1 93 ? -10.130 10.837 3.967 1.00 83.06 93 ARG A CA 1
ATOM 655 C C . ARG A 1 93 ? -9.037 9.938 4.545 1.00 83.06 93 ARG A C 1
ATOM 657 O O . ARG A 1 93 ? -9.116 9.547 5.704 1.00 83.06 93 ARG A O 1
ATOM 664 N N . LEU A 1 94 ? -8.004 9.624 3.761 1.00 83.12 94 LEU A N 1
ATOM 665 C CA . LEU A 1 94 ? -6.833 8.896 4.261 1.00 83.12 94 LEU A CA 1
ATOM 666 C C . LEU A 1 94 ? -6.111 9.691 5.360 1.00 83.12 94 LEU A C 1
ATOM 668 O O . LEU A 1 94 ? -5.712 9.109 6.363 1.00 83.12 94 LEU A O 1
ATOM 672 N N . GLY A 1 95 ? -5.981 11.011 5.200 1.00 83.81 95 GLY A N 1
ATOM 673 C CA . GLY A 1 95 ? -5.423 11.895 6.226 1.00 83.81 95 GLY A CA 1
ATOM 674 C C . GLY A 1 95 ? -6.238 11.895 7.522 1.00 83.81 95 GLY A C 1
ATOM 675 O O . GLY A 1 95 ? -5.668 11.743 8.597 1.00 83.81 95 GLY A O 1
ATOM 676 N N . GLU A 1 96 ? -7.564 11.986 7.428 1.00 86.88 96 GLU A N 1
ATOM 677 C CA . GLU A 1 96 ? -8.467 11.898 8.584 1.00 86.88 96 GLU A CA 1
ATOM 678 C C . GLU A 1 96 ? -8.327 10.561 9.317 1.00 86.88 96 GLU A C 1
ATOM 680 O O . GLU A 1 96 ? -8.221 10.536 10.540 1.00 86.88 96 GLU A O 1
ATOM 685 N N . LEU A 1 97 ? -8.279 9.449 8.576 1.00 84.75 97 LEU A N 1
ATOM 686 C CA . LEU A 1 97 ? -8.081 8.117 9.149 1.00 84.75 97 LEU A CA 1
ATOM 687 C C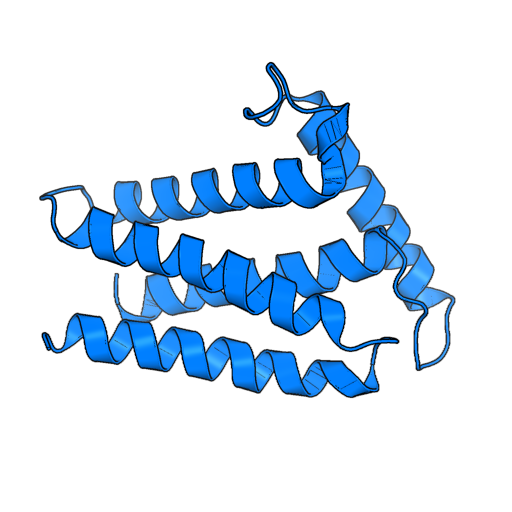 . LEU A 1 97 ? -6.714 7.977 9.831 1.00 84.75 97 LEU A C 1
ATOM 689 O O . LEU A 1 97 ? -6.618 7.305 10.853 1.00 84.75 97 LEU A O 1
ATOM 693 N N . LEU A 1 98 ? -5.663 8.612 9.301 1.00 85.31 98 LEU A N 1
ATOM 694 C CA . LEU A 1 98 ? -4.343 8.631 9.939 1.00 85.31 98 LEU A CA 1
ATOM 695 C C . LEU A 1 98 ? -4.347 9.426 11.249 1.00 85.31 98 LEU A C 1
ATOM 697 O O . LEU A 1 98 ? -3.737 8.983 12.219 1.00 85.31 98 LEU A O 1
ATOM 701 N N . VAL A 1 99 ? -5.030 10.574 11.287 1.00 87.31 99 VAL A N 1
ATOM 702 C CA . VAL A 1 99 ? -5.178 11.372 12.515 1.00 87.31 99 VAL A CA 1
ATOM 703 C C . VAL A 1 99 ? -5.968 10.587 13.561 1.00 87.31 99 VAL A C 1
ATOM 705 O O . VAL A 1 99 ? -5.480 10.413 14.675 1.00 87.31 99 VAL A O 1
ATOM 708 N N . ALA A 1 100 ? -7.118 10.026 13.175 1.00 85.38 100 ALA A N 1
ATOM 709 C CA . ALA A 1 100 ? -7.945 9.204 14.056 1.00 85.38 100 ALA A CA 1
ATOM 710 C C . ALA A 1 100 ? -7.182 7.974 14.576 1.00 85.38 100 ALA A C 1
ATOM 712 O O . ALA A 1 100 ? -7.206 7.687 15.765 1.00 85.38 100 ALA A O 1
ATOM 713 N N . GLY A 1 101 ? -6.426 7.289 13.711 1.00 81.38 101 GLY A N 1
ATOM 714 C CA . GLY A 1 101 ? -5.582 6.167 14.123 1.00 81.38 101 GLY A CA 1
ATOM 715 C C . GLY A 1 101 ? -4.513 6.567 15.147 1.00 81.38 101 GLY A C 1
ATOM 716 O O . GLY A 1 101 ? -4.240 5.806 16.070 1.00 81.38 101 GLY A O 1
ATOM 717 N N . GLY A 1 102 ? -3.930 7.763 15.024 1.00 80.19 102 GLY A N 1
ATOM 718 C CA . GLY A 1 102 ? -2.965 8.282 15.997 1.00 80.19 102 GLY A CA 1
ATOM 719 C C . GLY A 1 102 ? -3.587 8.551 17.370 1.00 80.19 102 GLY A C 1
ATOM 720 O O . GLY A 1 102 ? -2.984 8.218 18.391 1.00 80.19 102 GLY A O 1
ATOM 721 N N . GLU A 1 103 ? -4.799 9.106 17.394 1.00 81.62 103 GLU A N 1
ATOM 722 C CA . GLU A 1 103 ? -5.573 9.316 18.625 1.00 81.62 103 GLU A CA 1
ATOM 723 C C . GLU A 1 103 ? -5.988 7.980 19.264 1.00 81.62 103 GLU A C 1
ATOM 725 O O . GLU A 1 103 ? -5.839 7.796 20.477 1.00 81.62 103 GLU A O 1
ATOM 730 N N . ASP A 1 104 ? -6.416 7.015 18.446 1.00 80.06 104 ASP A N 1
ATOM 731 C CA . ASP A 1 104 ? -6.797 5.669 18.879 1.00 80.06 104 ASP A CA 1
ATOM 732 C C . ASP A 1 104 ? -5.608 4.928 19.520 1.00 80.06 104 ASP A C 1
ATOM 734 O O . ASP A 1 104 ? -5.734 4.378 20.615 1.00 80.06 104 ASP A O 1
ATOM 738 N N . VAL A 1 105 ? -4.423 4.948 18.895 1.00 73.88 105 VAL A N 1
ATOM 739 C CA . VAL A 1 105 ? -3.211 4.290 19.429 1.00 73.88 105 VAL A CA 1
ATOM 740 C C . VAL A 1 105 ? -2.787 4.873 20.781 1.00 73.88 105 VAL A C 1
ATOM 742 O O . VAL A 1 105 ? -2.268 4.144 21.624 1.00 73.88 105 VAL A O 1
ATOM 745 N N . GLY A 1 106 ? -3.008 6.171 21.008 1.00 71.31 106 GLY A N 1
ATOM 746 C CA . GLY A 1 106 ? -2.729 6.816 22.294 1.00 71.31 106 GLY A CA 1
ATOM 747 C C . GLY A 1 106 ? -3.753 6.497 23.390 1.00 71.31 106 GLY A C 1
ATOM 748 O O . GLY A 1 106 ? -3.442 6.640 24.572 1.00 71.31 106 GLY A O 1
ATOM 749 N N . THR A 1 107 ? -4.956 6.063 23.007 1.00 73.75 107 THR A N 1
ATOM 750 C CA . THR A 1 107 ? -6.094 5.872 23.918 1.00 73.75 107 THR A CA 1
ATOM 751 C C . THR A 1 107 ? -6.295 4.404 24.302 1.00 73.75 107 THR A C 1
ATOM 753 O O . THR A 1 107 ? -6.675 4.112 25.437 1.00 73.75 107 THR A O 1
ATOM 756 N N . TYR A 1 108 ? -6.031 3.467 23.388 1.00 71.62 108 TYR A N 1
ATOM 757 C CA . TYR A 1 108 ? -6.241 2.038 23.617 1.00 71.62 108 TYR A CA 1
ATOM 758 C C . TYR A 1 108 ? -4.996 1.346 24.190 1.00 71.62 108 TYR A C 1
ATOM 760 O O . TYR A 1 108 ? -3.895 1.440 23.650 1.00 71.62 108 TYR A O 1
ATOM 768 N N . SER A 1 109 ? -5.178 0.577 25.267 1.00 70.06 109 SER A N 1
ATOM 769 C CA . SER A 1 109 ? -4.180 -0.390 25.736 1.00 70.06 109 SER A CA 1
ATOM 770 C C . SER A 1 109 ? -4.129 -1.611 24.815 1.00 70.06 109 SER A C 1
ATOM 772 O O . SER A 1 109 ? -5.144 -1.999 24.241 1.00 70.06 109 SER A O 1
ATOM 774 N N . THR A 1 110 ? -2.971 -2.260 24.709 1.00 64.81 110 THR A N 1
ATOM 775 C CA . THR A 1 110 ? -2.813 -3.485 23.916 1.00 64.81 110 THR A CA 1
ATOM 776 C C . THR A 1 110 ? -3.655 -4.654 24.448 1.00 64.81 110 THR A C 1
ATOM 778 O O . THR A 1 110 ? -3.692 -4.864 25.664 1.00 64.81 110 THR A O 1
ATOM 781 N N . PRO A 1 111 ? -4.259 -5.478 23.567 1.00 71.44 111 PRO A N 1
ATOM 782 C CA . PRO A 1 111 ? -4.306 -5.361 22.104 1.00 71.44 111 PRO A CA 1
ATOM 783 C C . PRO A 1 111 ? -5.283 -4.268 21.641 1.00 71.44 111 PRO A C 1
ATOM 785 O O . PRO A 1 111 ? -6.415 -4.194 22.112 1.00 71.44 111 PRO A O 1
ATOM 788 N N . ALA A 1 112 ? -4.841 -3.415 20.714 1.00 74.31 112 ALA A N 1
ATOM 789 C CA . ALA A 1 112 ? -5.678 -2.325 20.223 1.00 74.31 112 ALA A CA 1
ATOM 790 C C . ALA A 1 112 ? -6.769 -2.864 19.273 1.00 74.31 112 ALA A C 1
ATOM 792 O O . ALA A 1 112 ? -6.466 -3.722 18.428 1.00 74.31 112 ALA A O 1
ATOM 793 N N . PRO A 1 113 ? -8.013 -2.357 19.357 1.00 79.06 113 PRO A N 1
ATOM 794 C CA . PRO A 1 113 ? -9.060 -2.715 18.410 1.00 79.06 113 PRO A CA 1
ATOM 795 C C . PRO A 1 113 ? -8.656 -2.275 16.997 1.00 79.06 113 PRO A C 1
ATOM 797 O O . PRO A 1 113 ? -8.093 -1.200 16.797 1.00 79.06 113 PRO A O 1
ATOM 800 N N . LEU A 1 114 ? -8.945 -3.105 15.993 1.00 77.69 114 LEU A N 1
ATOM 801 C CA . LEU A 1 114 ? -8.573 -2.849 14.597 1.00 77.69 114 LEU A CA 1
ATOM 802 C C . LEU A 1 114 ? -9.538 -1.843 13.937 1.00 77.69 114 LEU A C 1
ATOM 804 O O . LEU A 1 114 ? -10.278 -2.199 13.017 1.00 77.69 114 LEU A O 1
ATOM 808 N N . THR A 1 115 ? -9.543 -0.594 14.414 1.00 84.31 115 THR A N 1
ATOM 809 C CA . THR A 1 115 ? -10.276 0.514 13.779 1.00 84.31 115 THR A CA 1
ATOM 810 C C . THR A 1 115 ? -9.729 0.776 12.373 1.00 84.31 115 THR A C 1
ATOM 812 O O . THR A 1 115 ? -8.590 0.418 12.055 1.00 84.31 115 THR A O 1
ATOM 815 N N . ASP A 1 116 ? -10.521 1.411 11.504 1.00 83.38 116 ASP A N 1
ATOM 816 C CA . ASP A 1 116 ? -10.084 1.709 10.133 1.00 83.38 116 ASP A CA 1
ATOM 817 C C . ASP A 1 116 ? -8.811 2.574 10.101 1.00 83.38 116 ASP A C 1
ATOM 819 O O . ASP A 1 116 ? -7.958 2.378 9.232 1.00 83.38 116 ASP A O 1
ATOM 823 N N . GLY A 1 117 ? -8.642 3.471 11.081 1.00 83.75 117 GLY A N 1
ATOM 824 C CA . GLY A 1 117 ? -7.445 4.299 11.244 1.00 83.75 117 GLY A CA 1
ATOM 825 C C . GLY A 1 117 ? -6.208 3.486 11.627 1.00 83.75 117 GLY A C 1
ATOM 826 O O . GLY A 1 117 ? -5.191 3.549 10.934 1.00 83.75 117 GLY A O 1
ATOM 827 N N . ILE A 1 118 ? -6.302 2.644 12.663 1.00 84.19 118 ILE A N 1
ATOM 828 C CA . ILE A 1 118 ? -5.204 1.745 13.064 1.00 84.19 118 ILE A CA 1
ATOM 829 C C . ILE A 1 118 ? -4.839 0.804 11.913 1.00 84.19 118 ILE A C 1
ATOM 831 O O . ILE A 1 118 ? -3.665 0.627 11.581 1.00 84.19 118 ILE A O 1
ATOM 835 N N . LYS A 1 119 ? -5.841 0.233 11.243 1.00 87.06 119 LYS A N 1
ATOM 836 C CA . LYS A 1 119 ? -5.641 -0.656 10.097 1.00 87.06 119 LYS A CA 1
ATOM 837 C C . LYS A 1 119 ? -4.924 0.051 8.948 1.00 87.06 119 LYS A C 1
ATOM 839 O O . LYS A 1 119 ? -4.031 -0.547 8.347 1.00 87.06 119 LYS A O 1
ATOM 844 N N . LEU A 1 120 ? -5.268 1.311 8.665 1.00 86.38 120 LEU A N 1
ATOM 845 C CA . LEU A 1 120 ? -4.570 2.136 7.681 1.00 86.38 120 LEU A CA 1
ATOM 846 C C . LEU A 1 120 ? -3.114 2.383 8.086 1.00 86.38 120 LEU A C 1
ATOM 848 O O . LEU A 1 120 ? -2.231 2.236 7.244 1.00 86.38 120 LEU A O 1
ATOM 852 N N . MET A 1 121 ? -2.841 2.706 9.352 1.00 88.31 121 MET A N 1
ATOM 853 C CA . MET A 1 121 ? -1.474 2.923 9.838 1.00 88.31 121 MET A CA 1
ATOM 854 C C . MET A 1 121 ? -0.615 1.661 9.714 1.00 88.31 121 MET A C 1
ATOM 856 O O . MET A 1 121 ? 0.507 1.724 9.213 1.00 88.31 121 MET A O 1
ATOM 860 N N . VAL A 1 122 ? -1.150 0.505 10.110 1.00 90.12 122 VAL A N 1
ATOM 861 C CA . VAL A 1 122 ? -0.432 -0.775 10.056 1.00 90.12 122 VAL A CA 1
ATOM 862 C C . VAL A 1 122 ? -0.206 -1.213 8.610 1.00 90.12 122 VAL A C 1
ATOM 864 O O . VAL A 1 122 ? 0.933 -1.416 8.191 1.00 90.12 122 VAL A O 1
ATOM 867 N N . VAL A 1 123 ? -1.273 -1.331 7.816 1.00 90.94 123 VAL A N 1
ATOM 868 C CA . VAL A 1 123 ? -1.182 -1.806 6.426 1.00 90.94 123 VAL A CA 1
ATOM 869 C C . VAL A 1 123 ? -0.418 -0.802 5.560 1.00 90.94 123 VAL A C 1
ATOM 871 O O . VAL A 1 123 ? 0.461 -1.194 4.793 1.00 90.94 123 VAL A O 1
ATOM 874 N N . GLY A 1 124 ? -0.706 0.492 5.709 1.00 88.81 124 GLY A N 1
ATOM 875 C CA . GLY A 1 124 ? -0.007 1.568 5.011 1.00 88.81 124 GLY A CA 1
ATOM 876 C C . GLY A 1 124 ? 1.476 1.619 5.369 1.00 88.81 124 GLY A C 1
ATOM 877 O O . GLY A 1 124 ? 2.312 1.693 4.469 1.00 88.81 124 GLY A O 1
ATOM 878 N N . GLY A 1 125 ? 1.820 1.482 6.653 1.00 89.50 125 GLY A N 1
ATOM 879 C CA . GLY A 1 125 ? 3.204 1.413 7.119 1.00 89.50 125 GLY A CA 1
ATOM 880 C C . GLY A 1 125 ? 3.975 0.243 6.507 1.00 89.50 125 GLY A C 1
ATOM 881 O O . GLY A 1 125 ? 5.071 0.439 5.985 1.00 89.50 125 GLY A O 1
ATOM 882 N N . VAL A 1 126 ? 3.387 -0.958 6.481 1.00 93.06 126 VAL A N 1
ATOM 883 C CA . VAL A 1 126 ? 4.009 -2.149 5.873 1.00 93.06 126 VAL A CA 1
ATOM 884 C C . VAL A 1 126 ? 4.292 -1.939 4.384 1.00 93.06 126 VAL A C 1
ATOM 886 O O . VAL A 1 126 ? 5.387 -2.254 3.913 1.00 93.06 126 VAL A O 1
ATOM 889 N N . ILE A 1 127 ? 3.338 -1.383 3.634 1.00 91.44 127 ILE A N 1
ATOM 890 C CA . ILE A 1 127 ? 3.495 -1.173 2.190 1.00 91.44 127 ILE A CA 1
ATOM 891 C C . ILE A 1 127 ? 4.525 -0.069 1.902 1.00 91.44 127 ILE A C 1
ATOM 893 O O . ILE A 1 127 ? 5.368 -0.248 1.020 1.00 91.44 127 ILE A O 1
ATOM 897 N N . LEU A 1 128 ? 4.519 1.023 2.679 1.00 90.06 128 LEU A N 1
ATOM 898 C CA . LEU A 1 128 ? 5.513 2.099 2.586 1.00 90.06 128 LEU A CA 1
ATOM 899 C C . LEU A 1 128 ? 6.927 1.598 2.890 1.00 90.06 128 LEU A C 1
ATOM 901 O O . LEU A 1 128 ? 7.849 1.866 2.122 1.00 90.06 128 LEU A O 1
ATOM 905 N N . ILE A 1 129 ? 7.106 0.825 3.964 1.00 91.31 129 ILE A N 1
ATOM 906 C CA . ILE A 1 129 ? 8.399 0.207 4.284 1.00 91.31 129 ILE A CA 1
ATOM 907 C C . ILE A 1 129 ? 8.816 -0.730 3.151 1.00 91.31 129 ILE A C 1
ATOM 909 O O . ILE A 1 129 ? 9.951 -0.663 2.689 1.00 91.31 129 ILE A O 1
ATOM 913 N N . GLY A 1 130 ? 7.900 -1.555 2.644 1.00 89.38 130 GLY A N 1
ATOM 914 C CA . GLY A 1 130 ? 8.169 -2.428 1.505 1.00 89.38 130 GLY A CA 1
ATOM 915 C C . GLY A 1 130 ? 8.599 -1.673 0.243 1.00 89.38 130 GLY A C 1
ATOM 916 O O . GLY A 1 130 ? 9.487 -2.138 -0.471 1.00 89.38 130 GLY A O 1
ATOM 917 N N . LEU A 1 131 ? 8.025 -0.492 -0.013 1.00 88.44 131 LEU A N 1
ATOM 918 C CA . LEU A 1 131 ? 8.416 0.377 -1.125 1.00 88.44 131 LEU A CA 1
ATOM 919 C C . LEU A 1 131 ? 9.846 0.883 -0.944 1.00 88.44 131 LEU A C 1
ATOM 921 O O . LEU A 1 131 ? 10.646 0.807 -1.872 1.00 88.44 131 LEU A O 1
ATOM 925 N N . VAL A 1 132 ? 10.174 1.367 0.256 1.00 88.25 132 VAL A N 1
ATOM 926 C CA . VAL A 1 132 ? 11.514 1.861 0.596 1.00 88.25 132 VAL A CA 1
ATOM 927 C C . VAL A 1 132 ? 12.548 0.741 0.483 1.00 88.25 132 VAL A C 1
ATOM 929 O O . VAL A 1 132 ? 13.604 0.941 -0.113 1.00 88.25 132 VAL A O 1
ATOM 932 N N . VAL A 1 133 ? 12.242 -0.453 0.996 1.00 87.19 133 VAL A N 1
ATOM 933 C CA . VAL A 1 133 ? 13.136 -1.615 0.912 1.00 87.19 133 VAL A CA 1
ATOM 934 C C . VAL A 1 133 ? 13.356 -2.027 -0.546 1.00 87.19 133 VAL A C 1
ATOM 936 O O . VAL A 1 133 ? 14.499 -2.240 -0.937 1.00 87.19 133 VAL A O 1
ATOM 939 N N . ASP A 1 134 ? 12.314 -2.093 -1.381 1.00 86.50 134 ASP A N 1
ATOM 940 C CA . ASP A 1 134 ? 12.466 -2.418 -2.810 1.00 86.50 134 ASP A CA 1
ATOM 941 C C . ASP A 1 134 ? 13.223 -1.319 -3.584 1.00 86.50 134 ASP A C 1
ATOM 943 O O . ASP A 1 134 ? 14.034 -1.616 -4.469 1.00 86.50 134 ASP A O 1
ATOM 947 N N . ALA A 1 135 ? 13.012 -0.051 -3.219 1.00 83.62 135 ALA A N 1
ATOM 948 C CA . ALA A 1 135 ? 13.712 1.095 -3.791 1.00 83.62 135 ALA A CA 1
ATOM 949 C C . ALA A 1 135 ? 15.208 1.134 -3.425 1.00 83.62 135 ALA A C 1
ATOM 951 O O . ALA A 1 135 ? 16.006 1.630 -4.212 1.00 83.62 135 ALA A O 1
ATOM 952 N N . MET A 1 136 ? 15.586 0.617 -2.251 1.00 81.31 136 MET A N 1
ATOM 953 C CA . MET A 1 136 ? 16.977 0.579 -1.780 1.00 81.31 136 MET A CA 1
ATOM 954 C C . MET A 1 136 ? 17.717 -0.701 -2.184 1.00 81.31 136 MET A C 1
ATOM 956 O O . MET A 1 136 ? 18.897 -0.657 -2.520 1.00 81.31 136 MET A O 1
ATOM 960 N N . ALA A 1 137 ? 17.050 -1.855 -2.113 1.00 77.62 137 ALA A N 1
ATOM 961 C CA . ALA A 1 137 ? 17.692 -3.156 -2.292 1.00 77.62 137 ALA A CA 1
ATOM 962 C C . ALA A 1 137 ? 17.775 -3.601 -3.759 1.00 77.62 137 ALA A C 1
ATOM 964 O O . ALA A 1 137 ? 18.629 -4.421 -4.105 1.00 77.62 137 ALA A O 1
ATOM 965 N N . VAL A 1 138 ? 16.860 -3.132 -4.613 1.00 70.81 138 VAL A N 1
ATOM 966 C CA . VAL A 1 138 ? 16.677 -3.691 -5.965 1.00 70.81 138 VAL A CA 1
ATOM 967 C C . VAL A 1 138 ? 16.748 -2.635 -7.048 1.00 70.81 138 VAL A C 1
ATOM 969 O O . VAL A 1 138 ? 17.355 -2.863 -8.100 1.00 70.81 138 VAL A O 1
ATOM 972 N N . THR A 1 139 ? 16.047 -1.534 -6.815 1.00 67.38 139 THR A N 1
ATOM 973 C CA . THR A 1 139 ? 16.047 -0.374 -7.694 1.00 67.38 139 THR A CA 1
ATOM 974 C C . THR A 1 139 ? 17.385 0.277 -7.526 1.00 67.38 139 THR A C 1
ATOM 976 O O . THR A 1 139 ? 18.054 0.530 -8.547 1.00 67.38 139 THR A O 1
#